Protein AF-A0A7V3W203-F1 (afdb_monomer_lite)

Sequence (61 aa):
MESLVDFFRKSMQKDGWSLVSSVRFNRILLNFNKPDRVCQILVWEKPLTTEVEIHVLPLKR

Foldseek 3Di:
DVVVVVVCVVVCVVVVWDFPDWDDDQKIWTWIDDPFKIKIWIWHDDPVDIDIDIDIGTDDD

pLDDT: mean 94.88, std 5.83, range [60.97, 98.31]

Radius of gyration: 12.01 Å; chai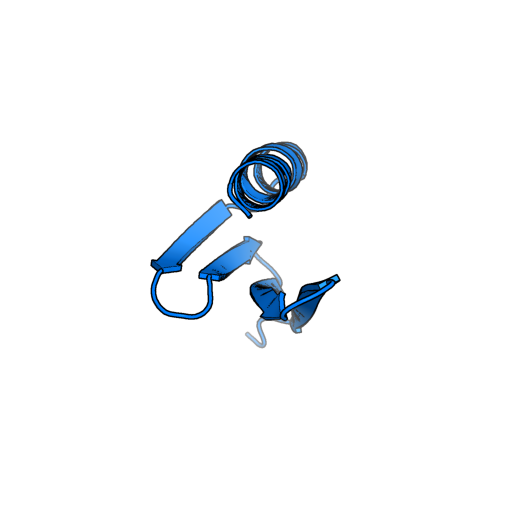ns: 1; bounding box: 33×16×32 Å

Secondary structure (DSSP, 8-state):
-HHHHHHHHHHHHHTTPEEEEEEESSSEEEEEE-SSEEEEEEEEE-SS-EEEEEEEEE---

Structure (mmCIF, N/CA/C/O backbone):
data_AF-A0A7V3W203-F1
#
_entry.id   AF-A0A7V3W203-F1
#
loop_
_atom_site.group_PDB
_atom_site.id
_atom_site.type_symbol
_atom_site.label_atom_id
_atom_site.label_alt_id
_atom_site.label_comp_id
_atom_site.label_asym_id
_atom_site.label_entity_id
_atom_site.label_seq_id
_atom_site.pdbx_PDB_ins_code
_atom_site.Cartn_x
_atom_site.Cartn_y
_atom_site.Cartn_z
_atom_site.occupancy
_atom_site.B_iso_or_equiv
_atom_site.auth_seq_id
_atom_site.auth_comp_id
_atom_site.auth_asym_id
_atom_site.auth_atom_id
_atom_site.pdbx_PDB_model_num
ATOM 1 N N . MET A 1 1 ? 10.256 -3.098 -7.504 1.00 83.88 1 MET A N 1
ATOM 2 C CA . MET A 1 1 ? 8.988 -3.327 -6.760 1.00 83.88 1 MET A CA 1
ATOM 3 C C . MET A 1 1 ? 9.109 -3.640 -5.263 1.00 83.88 1 MET A C 1
ATOM 5 O O . MET A 1 1 ? 8.379 -3.022 -4.498 1.00 83.88 1 MET A O 1
ATOM 9 N N . GLU A 1 2 ? 9.946 -4.591 -4.818 1.00 89.50 2 GLU A N 1
ATOM 10 C CA . GLU A 1 2 ? 9.902 -5.101 -3.423 1.00 89.50 2 GLU A CA 1
ATOM 11 C C . GLU A 1 2 ? 10.057 -4.034 -2.335 1.00 89.50 2 GLU A C 1
ATOM 13 O O . GLU A 1 2 ? 9.277 -3.999 -1.389 1.00 89.50 2 GLU A O 1
ATOM 18 N N . SER A 1 3 ? 11.005 -3.109 -2.499 1.00 93.06 3 SER A N 1
ATOM 19 C CA . SER A 1 3 ? 11.233 -2.032 -1.528 1.00 93.06 3 SER A CA 1
ATOM 20 C C . SER A 1 3 ? 10.003 -1.140 -1.320 1.00 93.06 3 SER A C 1
ATOM 22 O O . SER A 1 3 ? 9.761 -0.670 -0.210 1.00 93.06 3 SER A O 1
ATOM 24 N N . LEU A 1 4 ? 9.199 -0.935 -2.366 1.00 94.00 4 LEU A N 1
ATOM 25 C CA . LEU A 1 4 ? 7.978 -0.133 -2.317 1.00 94.00 4 LEU A CA 1
ATOM 26 C C . LEU A 1 4 ? 6.839 -0.880 -1.614 1.00 94.00 4 LEU A C 1
ATOM 28 O O . LEU A 1 4 ? 6.098 -0.299 -0.824 1.00 94.00 4 LEU A O 1
ATOM 32 N N . VAL A 1 5 ? 6.736 -2.188 -1.847 1.00 95.31 5 VAL A N 1
ATOM 33 C CA . VAL A 1 5 ? 5.801 -3.065 -1.127 1.00 95.31 5 VAL A CA 1
ATOM 34 C C . VAL A 1 5 ? 6.134 -3.098 0.361 1.00 95.31 5 VAL A C 1
ATOM 36 O O . VAL A 1 5 ? 5.240 -2.949 1.195 1.00 95.31 5 VAL A O 1
ATOM 39 N N . ASP A 1 6 ? 7.413 -3.243 0.700 1.00 96.44 6 ASP A N 1
ATOM 40 C CA . ASP A 1 6 ? 7.881 -3.238 2.084 1.00 96.44 6 ASP A CA 1
ATOM 41 C C . ASP A 1 6 ? 7.671 -1.884 2.759 1.00 96.44 6 ASP A C 1
ATOM 43 O O . ASP A 1 6 ? 7.281 -1.841 3.929 1.00 96.44 6 ASP A O 1
ATOM 47 N N . PHE A 1 7 ? 7.871 -0.783 2.027 1.00 97.19 7 PHE A N 1
ATOM 48 C CA . PHE A 1 7 ? 7.532 0.556 2.498 1.00 97.19 7 PHE A CA 1
ATOM 49 C C . PHE A 1 7 ? 6.055 0.635 2.893 1.00 97.19 7 PHE A C 1
ATOM 51 O O . PHE A 1 7 ? 5.751 1.008 4.025 1.00 97.19 7 PHE A O 1
ATOM 58 N N . PHE A 1 8 ? 5.135 0.220 2.016 1.00 97.56 8 PHE A N 1
ATOM 59 C CA . PHE A 1 8 ? 3.709 0.265 2.336 1.00 97.56 8 PHE A CA 1
ATOM 60 C C . PHE A 1 8 ? 3.344 -0.659 3.493 1.00 97.56 8 PHE A C 1
ATOM 62 O O . PHE A 1 8 ? 2.617 -0.238 4.385 1.00 97.56 8 PHE A O 1
ATOM 69 N N . ARG A 1 9 ? 3.880 -1.883 3.545 1.00 96.69 9 ARG A N 1
ATOM 70 C CA . ARG A 1 9 ? 3.625 -2.803 4.665 1.00 96.69 9 ARG A CA 1
ATOM 71 C C . ARG A 1 9 ? 4.023 -2.193 6.008 1.00 96.69 9 ARG A C 1
ATOM 73 O O . ARG A 1 9 ? 3.220 -2.220 6.936 1.00 96.69 9 ARG A O 1
ATOM 80 N N . LYS A 1 10 ? 5.223 -1.615 6.102 1.00 97.88 10 LYS A N 1
ATOM 81 C CA . LYS A 1 10 ? 5.742 -1.029 7.349 1.00 97.88 10 LYS A CA 1
ATOM 82 C C . LYS A 1 10 ? 5.012 0.259 7.727 1.00 97.88 10 LYS A C 1
ATOM 84 O O . LYS A 1 10 ? 4.576 0.398 8.867 1.00 97.88 10 LYS A O 1
ATOM 89 N N . SER A 1 11 ? 4.855 1.184 6.781 1.00 97.81 11 SER A N 1
ATOM 90 C CA . SER A 1 11 ? 4.241 2.493 7.035 1.00 97.81 11 SER A CA 1
ATOM 91 C C . SER A 1 11 ? 2.757 2.366 7.374 1.00 97.81 11 SER A C 1
ATOM 93 O O . SER A 1 11 ? 2.305 2.935 8.362 1.00 97.81 11 SER A O 1
ATOM 95 N N . MET A 1 12 ? 2.006 1.542 6.634 1.00 97.38 12 MET A N 1
ATOM 96 C CA . MET A 1 12 ? 0.577 1.335 6.893 1.00 97.38 12 MET A CA 1
ATOM 97 C C . MET A 1 12 ? 0.346 0.712 8.276 1.00 97.38 12 MET A C 1
ATOM 99 O O . MET A 1 12 ? -0.517 1.182 9.016 1.00 97.38 12 MET A O 1
ATOM 103 N N . GLN A 1 13 ? 1.146 -0.290 8.664 1.00 96.56 13 GLN A N 1
ATOM 104 C CA . GLN A 1 13 ? 1.068 -0.885 10.004 1.00 96.56 13 GLN A CA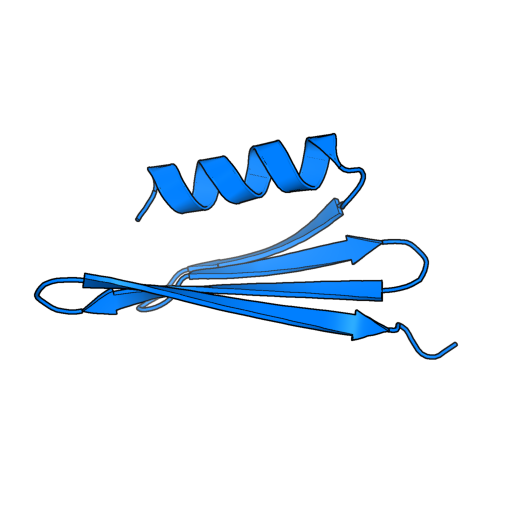 1
ATOM 105 C C . GLN A 1 13 ? 1.373 0.130 11.109 1.00 96.56 13 GLN A C 1
ATOM 107 O O . GLN A 1 13 ? 0.638 0.194 12.095 1.00 96.56 13 GLN A O 1
ATOM 112 N N . LYS A 1 14 ? 2.412 0.958 10.934 1.00 97.62 14 LYS A N 1
ATOM 113 C CA . LYS A 1 14 ? 2.758 2.031 11.879 1.00 97.62 14 LYS A CA 1
ATOM 114 C C . LYS A 1 14 ? 1.614 3.038 12.057 1.00 97.62 14 LYS A C 1
ATOM 116 O O . LYS A 1 14 ? 1.395 3.515 13.165 1.00 97.62 14 LYS A O 1
ATOM 121 N N . ASP A 1 15 ? 0.852 3.288 10.996 1.00 96.56 15 ASP A N 1
ATOM 122 C CA . ASP A 1 15 ? -0.293 4.203 10.992 1.00 96.56 15 ASP A CA 1
ATOM 123 C C . ASP A 1 15 ? -1.619 3.533 11.411 1.00 96.56 15 ASP A C 1
ATOM 125 O O . ASP A 1 15 ? -2.703 4.102 11.229 1.00 96.56 15 ASP A O 1
ATOM 129 N N . GLY A 1 16 ? -1.560 2.317 11.964 1.00 96.94 16 GLY A N 1
ATOM 130 C CA . GLY A 1 16 ? -2.711 1.601 12.517 1.00 96.94 16 GLY A CA 1
ATOM 131 C C . GLY A 1 16 ? -3.609 0.930 11.476 1.00 96.94 16 GLY A C 1
ATOM 132 O O . GLY A 1 16 ? -4.765 0.632 11.769 1.00 96.94 16 GLY A O 1
ATOM 133 N N . TRP A 1 17 ? -3.123 0.719 10.254 1.00 98.00 17 TRP A N 1
ATOM 134 C CA . TRP A 1 17 ? -3.797 -0.123 9.267 1.00 98.00 17 TRP A CA 1
ATOM 135 C C . TRP A 1 17 ? -3.377 -1.583 9.431 1.00 98.00 17 TRP A C 1
ATOM 137 O O . TRP A 1 17 ? -2.206 -1.880 9.657 1.00 98.00 17 TRP A O 1
ATOM 147 N N . SER A 1 18 ? -4.309 -2.513 9.243 1.00 97.81 18 SER A N 1
ATOM 148 C CA . SER A 1 18 ? -4.007 -3.948 9.241 1.00 97.81 18 SER A CA 1
ATOM 149 C C . SER A 1 18 ? -4.003 -4.495 7.819 1.00 97.81 18 SER A C 1
ATOM 151 O O . SER A 1 18 ? -4.877 -4.159 7.023 1.00 97.81 18 SER A O 1
ATOM 153 N N . LEU A 1 19 ? -3.003 -5.313 7.478 1.00 97.69 19 LEU A N 1
ATOM 154 C CA . LEU A 1 19 ? -2.939 -5.983 6.178 1.00 97.69 19 LEU A CA 1
ATOM 155 C C . LEU A 1 19 ? -3.962 -7.124 6.165 1.00 97.69 19 LEU A C 1
ATOM 157 O O . LEU A 1 19 ? -3.837 -8.074 6.931 1.00 97.69 19 LEU A O 1
ATOM 161 N N . VAL A 1 20 ? -4.952 -7.027 5.283 1.00 97.06 20 VAL A N 1
ATOM 162 C CA . VAL A 1 20 ? -6.006 -8.033 5.102 1.00 97.06 20 VAL A CA 1
ATOM 163 C C . VAL A 1 20 ? -5.556 -9.100 4.114 1.00 97.06 20 VAL A C 1
ATOM 165 O O . VAL A 1 20 ? -5.729 -10.291 4.356 1.00 97.06 20 VAL A O 1
ATOM 168 N N . SER A 1 21 ? -4.980 -8.686 2.985 1.00 96.56 21 SER A N 1
ATOM 169 C CA . SER A 1 21 ? -4.498 -9.618 1.967 1.00 96.56 21 SER A CA 1
ATOM 170 C C . SER A 1 21 ? -3.420 -9.006 1.080 1.00 96.56 21 SER A C 1
ATOM 172 O O . SER A 1 21 ? -3.304 -7.787 0.940 1.00 96.56 21 SER A O 1
ATOM 174 N N . SER A 1 22 ? -2.618 -9.879 0.472 1.00 96.44 22 SER A N 1
ATOM 175 C CA . SER A 1 22 ? -1.583 -9.524 -0.494 1.00 96.44 22 SER A CA 1
ATOM 176 C C . SER A 1 22 ? -1.622 -10.528 -1.641 1.00 96.44 22 SER A C 1
ATOM 178 O O . SER A 1 22 ? -1.503 -11.729 -1.412 1.00 96.44 22 SER A O 1
ATOM 180 N N . VAL A 1 23 ? -1.801 -10.037 -2.865 1.00 96.00 23 VAL A N 1
ATOM 181 C CA . VAL A 1 23 ? -1.822 -10.853 -4.085 1.00 96.00 23 VAL A CA 1
ATOM 182 C C . VAL A 1 23 ? -0.683 -10.396 -4.984 1.00 96.00 23 VAL A C 1
ATOM 184 O O . VAL A 1 23 ? -0.495 -9.196 -5.182 1.00 96.00 23 VAL A O 1
ATOM 187 N N . ARG A 1 24 ? 0.086 -11.348 -5.517 1.00 94.06 24 ARG A N 1
ATOM 188 C CA . ARG A 1 24 ? 1.272 -11.080 -6.332 1.00 94.06 24 ARG A CA 1
ATOM 189 C C . ARG A 1 24 ? 1.228 -11.888 -7.625 1.00 94.06 24 ARG A C 1
ATOM 191 O O . ARG A 1 24 ? 1.368 -13.104 -7.591 1.00 94.06 24 ARG A O 1
ATOM 198 N N . PHE A 1 25 ? 1.074 -11.180 -8.739 1.00 87.94 25 PHE A N 1
ATOM 19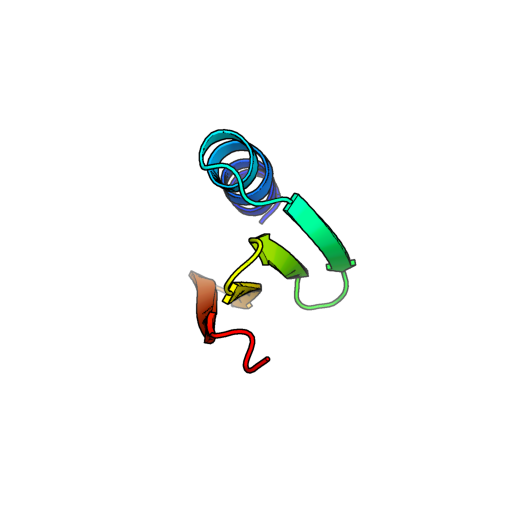9 C CA . PHE A 1 25 ? 1.229 -11.688 -10.107 1.00 87.94 25 PHE A CA 1
ATOM 200 C C . PHE A 1 25 ? 1.969 -10.621 -10.937 1.00 87.94 25 PHE A C 1
ATOM 202 O O . PHE A 1 25 ? 2.940 -10.049 -10.450 1.00 87.94 25 PHE A O 1
ATOM 209 N N . ASN A 1 26 ? 1.485 -10.277 -12.139 1.00 88.75 26 ASN A N 1
ATOM 210 C CA . ASN A 1 26 ? 1.997 -9.150 -12.940 1.00 88.75 26 ASN A CA 1
ATOM 211 C C . ASN A 1 26 ? 1.805 -7.783 -12.260 1.00 88.75 26 ASN A C 1
ATOM 213 O O . ASN A 1 26 ? 2.417 -6.794 -12.653 1.00 88.75 26 ASN A O 1
ATOM 217 N N . ARG A 1 27 ? 0.922 -7.722 -11.261 1.00 94.19 27 ARG A N 1
ATOM 218 C CA . ARG A 1 27 ? 0.725 -6.581 -10.371 1.00 94.19 27 ARG A CA 1
ATOM 219 C C . ARG A 1 27 ? 0.705 -7.084 -8.936 1.00 94.19 27 ARG A C 1
ATOM 221 O O . ARG A 1 27 ? 0.369 -8.246 -8.681 1.00 94.19 27 ARG A O 1
ATOM 228 N N . ILE A 1 28 ? 1.039 -6.203 -8.010 1.00 97.25 28 ILE A N 1
ATOM 229 C CA . ILE A 1 28 ? 0.998 -6.464 -6.578 1.00 97.25 28 ILE A CA 1
ATOM 230 C C . ILE A 1 28 ? -0.174 -5.685 -6.004 1.00 97.25 28 ILE A C 1
ATOM 232 O O . ILE A 1 28 ? -0.187 -4.461 -6.073 1.00 97.25 28 ILE A O 1
ATOM 236 N N . LEU A 1 29 ? -1.144 -6.394 -5.438 1.00 97.50 29 LEU A N 1
ATOM 237 C CA . LEU A 1 29 ? -2.272 -5.807 -4.724 1.00 97.50 29 LEU A CA 1
ATOM 238 C C . LEU A 1 29 ? -2.076 -6.013 -3.223 1.00 97.50 29 LEU A C 1
ATOM 240 O O . LEU A 1 29 ? -1.896 -7.145 -2.768 1.00 97.50 29 LEU A O 1
ATOM 244 N N . LEU A 1 30 ? -2.147 -4.932 -2.456 1.00 98.06 30 LEU A N 1
ATOM 245 C CA . LEU A 1 30 ? -2.175 -4.937 -0.998 1.00 98.06 30 LEU A CA 1
ATOM 246 C C . LEU A 1 30 ? -3.518 -4.373 -0.537 1.00 98.06 30 LEU A C 1
ATOM 248 O O . LEU A 1 30 ? -3.861 -3.244 -0.880 1.00 98.06 30 LEU A O 1
ATOM 252 N N . ASN A 1 31 ? -4.266 -5.141 0.249 1.00 98.06 31 ASN A N 1
ATOM 253 C CA . ASN A 1 31 ? -5.502 -4.675 0.867 1.00 98.06 31 ASN A CA 1
ATOM 254 C C . ASN A 1 31 ? -5.271 -4.460 2.357 1.00 98.06 31 ASN A C 1
ATOM 256 O O . ASN A 1 31 ? -4.822 -5.367 3.057 1.00 98.06 31 ASN A O 1
ATOM 260 N N . PHE A 1 32 ? -5.626 -3.278 2.837 1.00 98.31 32 PHE A N 1
ATOM 261 C CA . PHE A 1 32 ? -5.554 -2.888 4.232 1.00 98.31 32 PHE A CA 1
ATOM 262 C C . PHE A 1 32 ? -6.928 -2.469 4.748 1.00 98.31 32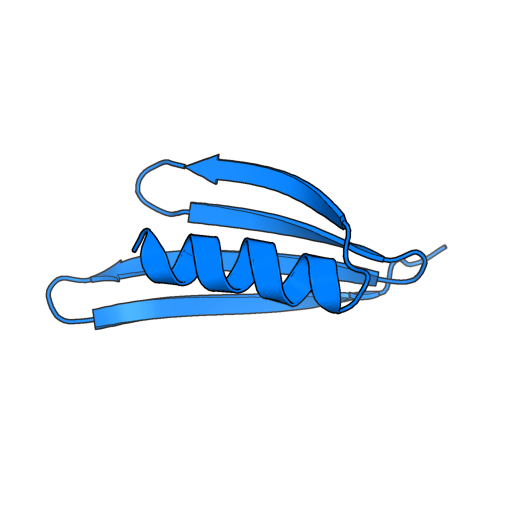 PHE A C 1
ATOM 264 O O . PHE A 1 32 ? -7.759 -1.958 3.995 1.00 98.31 32 PHE A O 1
ATOM 271 N N . ASN A 1 33 ? -7.155 -2.618 6.048 1.00 97.44 33 ASN A N 1
ATOM 272 C CA . ASN A 1 33 ? -8.342 -2.098 6.713 1.00 97.44 33 ASN A CA 1
ATOM 273 C C . ASN A 1 33 ? -8.007 -1.291 7.970 1.00 97.44 33 ASN A C 1
ATOM 275 O O . ASN A 1 33 ? -6.976 -1.459 8.624 1.00 97.44 33 ASN A O 1
ATOM 279 N N . LYS A 1 34 ? -8.946 -0.409 8.285 1.00 96.00 34 LYS A N 1
ATOM 280 C CA . LYS A 1 34 ? -9.172 0.243 9.568 1.00 96.00 34 LYS A CA 1
ATOM 281 C C . LYS A 1 34 ? -10.629 -0.011 9.974 1.00 96.00 34 LYS A C 1
ATOM 283 O O . LYS A 1 34 ? -11.415 -0.464 9.140 1.00 96.00 34 LYS A O 1
ATOM 288 N N . PRO A 1 35 ? -11.021 0.279 11.225 1.00 94.62 35 PRO A N 1
ATOM 289 C CA . PRO A 1 35 ? -12.399 0.072 11.673 1.00 94.62 35 PRO A CA 1
ATOM 290 C C . PRO A 1 35 ? -13.471 0.788 10.829 1.00 94.62 35 PRO A C 1
ATOM 292 O O . PRO A 1 35 ? -14.607 0.324 10.780 1.00 94.62 35 PRO A O 1
ATOM 295 N N . ASP A 1 36 ? -13.123 1.902 10.177 1.00 95.12 36 ASP A N 1
ATOM 296 C CA . ASP A 1 36 ? -14.037 2.801 9.459 1.00 95.12 36 ASP A CA 1
ATOM 297 C C . ASP A 1 36 ? -13.801 2.868 7.938 1.00 95.12 36 ASP A C 1
ATOM 299 O O . ASP A 1 36 ? -14.598 3.462 7.210 1.00 95.12 36 AS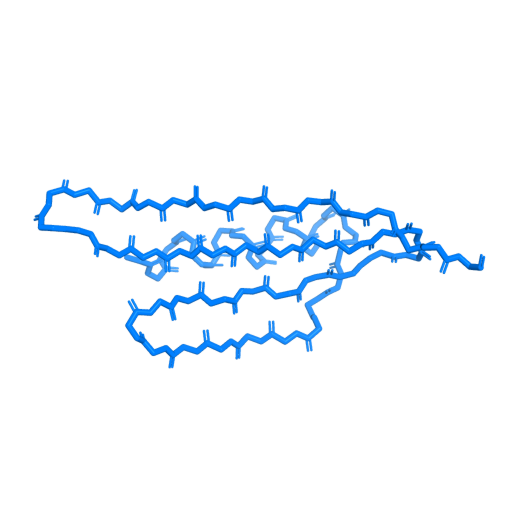P A O 1
ATOM 303 N N . ARG A 1 37 ? -12.708 2.288 7.429 1.00 96.25 37 ARG A N 1
ATOM 304 C CA . ARG A 1 37 ? -12.304 2.409 6.020 1.00 96.25 37 ARG A CA 1
ATOM 305 C C . ARG A 1 37 ? -11.389 1.275 5.568 1.00 96.25 37 ARG A C 1
ATOM 307 O O . ARG A 1 37 ? -10.701 0.652 6.373 1.00 96.25 37 ARG A O 1
ATOM 314 N N . VAL A 1 38 ? -11.328 1.055 4.262 1.00 97.25 38 VAL A N 1
ATOM 315 C CA . VAL A 1 38 ? -10.377 0.150 3.601 1.00 97.25 38 VAL A CA 1
ATOM 316 C C . VAL A 1 38 ? -9.439 0.933 2.699 1.00 97.25 38 VAL A C 1
ATOM 318 O O . VAL A 1 38 ? -9.770 2.025 2.238 1.00 97.25 38 VAL A O 1
ATOM 321 N N . CYS A 1 39 ? -8.261 0.371 2.456 1.00 98.06 39 CYS A N 1
ATOM 322 C CA . CYS A 1 39 ? -7.282 0.900 1.522 1.00 98.06 39 CYS A CA 1
ATOM 323 C C . CYS A 1 39 ? -6.794 -0.222 0.604 1.00 98.06 39 CYS A C 1
ATOM 325 O O . CYS A 1 39 ? -6.401 -1.287 1.077 1.00 98.06 39 CYS A O 1
ATOM 327 N N . GLN A 1 40 ? -6.817 0.015 -0.700 1.00 97.94 40 GLN A N 1
ATOM 328 C CA . GLN A 1 40 ? -6.261 -0.881 -1.705 1.00 97.94 40 GLN A CA 1
ATOM 329 C C . GLN A 1 40 ? -5.085 -0.179 -2.371 1.00 97.94 40 GLN A C 1
ATOM 331 O O . GLN A 1 40 ? -5.218 0.956 -2.822 1.00 97.94 40 GLN A O 1
ATOM 336 N N . ILE A 1 41 ? -3.942 -0.853 -2.420 1.00 98.12 41 ILE A N 1
ATOM 337 C CA . ILE A 1 41 ? -2.725 -0.349 -3.054 1.00 98.12 41 ILE A CA 1
ATOM 338 C C . ILE A 1 41 ? -2.340 -1.327 -4.152 1.00 98.12 41 ILE A C 1
ATOM 340 O O . ILE A 1 41 ? -2.064 -2.495 -3.870 1.00 98.12 41 ILE A O 1
ATOM 344 N N . LEU A 1 42 ? -2.322 -0.853 -5.392 1.00 97.56 42 LEU A N 1
ATOM 345 C CA . LEU A 1 42 ? -1.884 -1.613 -6.553 1.00 97.56 42 LEU A CA 1
ATOM 346 C C . LEU A 1 42 ? -0.537 -1.068 -7.027 1.00 97.56 42 LEU A C 1
ATOM 348 O O . LEU A 1 42 ? -0.394 0.129 -7.249 1.00 97.56 42 LEU A O 1
ATOM 352 N N . VAL A 1 43 ? 0.445 -1.948 -7.193 1.00 97.44 43 VAL A N 1
ATOM 353 C CA . VAL A 1 43 ? 1.789 -1.610 -7.674 1.00 97.44 43 VAL A CA 1
ATOM 354 C C . VAL A 1 43 ? 2.103 -2.460 -8.895 1.00 97.44 43 VAL A C 1
ATOM 356 O O . VAL A 1 43 ? 1.869 -3.671 -8.885 1.00 97.44 43 VAL A O 1
ATOM 359 N N . TRP A 1 44 ? 2.633 -1.851 -9.951 1.00 96.31 44 TRP A N 1
ATOM 360 C CA . TRP A 1 44 ? 3.086 -2.582 -11.132 1.00 96.31 44 TRP A CA 1
ATOM 361 C C . TRP A 1 44 ? 4.228 -1.863 -11.840 1.00 96.31 44 TRP A C 1
ATOM 363 O O . TRP A 1 44 ? 4.390 -0.649 -11.730 1.00 96.31 44 TRP A O 1
ATOM 373 N N . GLU A 1 45 ? 5.021 -2.627 -12.581 1.00 94.75 45 GLU A N 1
ATOM 374 C CA . GLU A 1 45 ? 6.121 -2.094 -13.380 1.00 94.75 45 GLU A CA 1
ATOM 375 C C . GLU A 1 45 ? 5.693 -1.919 -14.845 1.00 94.75 45 GLU A C 1
ATOM 377 O O . GLU A 1 45 ? 4.959 -2.725 -15.422 1.00 94.75 45 GLU A O 1
ATOM 382 N N . LYS A 1 46 ? 6.157 -0.824 -15.437 1.00 93.44 46 LYS A N 1
ATOM 383 C CA . LYS A 1 46 ? 6.227 -0.556 -16.874 1.00 93.44 46 LYS A CA 1
ATOM 384 C C . LYS A 1 46 ? 7.709 -0.577 -17.281 1.00 93.44 46 LYS A C 1
ATOM 386 O O . LYS A 1 46 ? 8.569 -0.501 -16.407 1.00 93.44 46 LYS A O 1
ATOM 391 N N . PRO A 1 47 ? 8.045 -0.598 -18.585 1.00 94.06 47 PRO A N 1
ATOM 392 C CA . PRO A 1 47 ? 9.440 -0.683 -19.029 1.00 94.06 47 PRO A CA 1
ATOM 393 C C . PRO A 1 47 ? 10.396 0.371 -18.444 1.00 94.06 47 PRO A C 1
ATOM 395 O O . PRO A 1 47 ? 11.585 0.099 -18.329 1.00 94.06 47 PRO A O 1
ATOM 398 N N . LEU A 1 48 ? 9.895 1.557 -18.075 1.00 95.31 48 LEU A N 1
ATOM 399 C CA . LEU A 1 48 ? 10.710 2.663 -17.552 1.00 95.31 48 LEU A CA 1
ATOM 400 C C . LEU A 1 48 ? 10.222 3.221 -16.208 1.00 95.31 48 LEU A C 1
ATOM 402 O O . LEU A 1 48 ? 10.887 4.076 -15.629 1.00 95.31 48 LEU A O 1
ATOM 406 N N . THR A 1 49 ? 9.059 2.790 -15.715 1.00 94.88 49 THR A N 1
ATOM 407 C CA . THR A 1 49 ? 8.437 3.369 -14.516 1.00 94.88 49 THR A CA 1
ATOM 408 C C . THR A 1 49 ? 7.850 2.290 -13.621 1.00 94.88 49 THR A C 1
ATOM 410 O O . THR A 1 49 ? 7.460 1.218 -14.074 1.00 94.88 49 THR A O 1
ATOM 413 N N . THR A 1 50 ? 7.771 2.575 -12.325 1.00 94.75 50 THR A N 1
ATOM 414 C CA . THR A 1 50 ? 6.902 1.840 -11.402 1.00 94.75 50 THR A CA 1
ATOM 415 C C . THR A 1 50 ? 5.703 2.721 -11.113 1.00 94.75 50 THR A C 1
ATOM 417 O O . THR A 1 50 ? 5.869 3.881 -10.746 1.00 94.75 50 THR A O 1
ATOM 420 N N . GLU A 1 51 ? 4.510 2.177 -11.282 1.00 96.25 51 GLU A N 1
ATOM 421 C CA . GLU A 1 51 ? 3.258 2.879 -11.033 1.00 96.25 51 GLU A CA 1
ATOM 422 C C . GLU A 1 51 ? 2.646 2.394 -9.721 1.00 96.25 51 GLU A C 1
ATOM 424 O O . GLU A 1 51 ? 2.770 1.219 -9.351 1.00 96.25 51 GLU A O 1
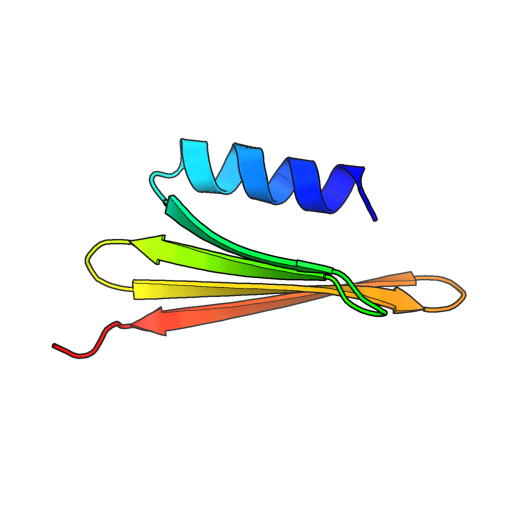ATOM 429 N N . VAL A 1 52 ? 1.966 3.309 -9.032 1.00 97.56 52 VAL A N 1
ATOM 430 C CA . VAL A 1 52 ? 1.211 3.020 -7.815 1.00 97.56 52 VAL A CA 1
ATOM 431 C C . VAL A 1 52 ? -0.162 3.658 -7.921 1.00 97.56 52 VAL A C 1
ATOM 433 O O . VAL A 1 52 ? -0.285 4.845 -8.207 1.00 97.56 52 VAL A O 1
ATOM 436 N N . GLU A 1 53 ? -1.186 2.876 -7.617 1.00 97.81 53 GLU A N 1
ATOM 437 C CA . GLU A 1 53 ? -2.566 3.327 -7.495 1.00 97.81 53 GLU A CA 1
ATOM 438 C C . GLU A 1 53 ? -3.049 3.050 -6.072 1.00 97.81 53 GLU A C 1
ATOM 440 O O . GLU A 1 53 ? -2.828 1.962 -5.533 1.00 97.81 53 GLU A O 1
ATOM 445 N N . ILE A 1 54 ? -3.665 4.053 -5.444 1.00 97.88 54 ILE A N 1
ATOM 446 C CA . ILE A 1 54 ? -4.104 3.995 -4.047 1.00 97.88 54 ILE A CA 1
ATOM 447 C C . ILE A 1 54 ? -5.572 4.396 -3.979 1.00 97.88 54 ILE A C 1
ATOM 449 O O . ILE A 1 54 ? -5.933 5.522 -4.319 1.00 97.88 54 ILE A O 1
ATOM 453 N N . HIS A 1 55 ? -6.405 3.495 -3.469 1.00 97.75 55 HIS A N 1
ATOM 454 C CA . HIS A 1 55 ? -7.823 3.737 -3.238 1.00 97.75 55 HIS A CA 1
ATOM 455 C C . HIS A 1 55 ? -8.152 3.613 -1.763 1.00 97.75 55 HIS A C 1
ATOM 457 O O . HIS A 1 55 ? -7.935 2.563 -1.167 1.00 97.75 55 HIS A O 1
ATOM 463 N N . VAL A 1 56 ? -8.733 4.665 -1.186 1.00 97.06 56 VAL A N 1
ATOM 464 C CA . VAL A 1 56 ? -9.250 4.652 0.184 1.00 97.06 56 VAL A CA 1
ATOM 465 C C . VAL A 1 56 ? -10.760 4.813 0.128 1.00 97.06 56 VAL A C 1
ATOM 467 O O . VAL A 1 56 ? -11.263 5.782 -0.435 1.00 97.06 56 VAL A O 1
ATOM 470 N N . LEU A 1 57 ? -11.481 3.863 0.714 1.00 96.19 57 LEU A N 1
ATOM 471 C CA . LEU A 1 57 ? -12.940 3.812 0.673 1.00 96.19 57 LEU A CA 1
ATOM 472 C C . LEU A 1 57 ? -13.494 3.687 2.094 1.00 96.19 57 LEU A C 1
ATOM 474 O O . LEU A 1 57 ? -12.950 2.916 2.887 1.00 96.19 57 LEU A O 1
ATOM 478 N N . PRO A 1 58 ? -14.574 4.404 2.443 1.00 95.81 58 PRO A N 1
ATOM 479 C CA . PRO A 1 58 ? -15.240 4.204 3.720 1.00 95.81 58 PRO A CA 1
ATOM 480 C C . PRO A 1 58 ? -15.873 2.809 3.770 1.00 95.81 58 PRO A C 1
ATOM 482 O O . PRO A 1 58 ? -16.460 2.342 2.791 1.00 95.81 58 PRO A O 1
ATOM 485 N N . LEU A 1 59 ? -15.799 2.158 4.927 1.00 87.75 59 LEU A N 1
ATOM 486 C CA . LEU A 1 59 ? -16.609 0.980 5.205 1.00 87.75 59 LEU A CA 1
ATOM 487 C C . LEU A 1 59 ? -18.004 1.482 5.565 1.00 87.75 59 LEU A C 1
ATOM 489 O O . LEU A 1 59 ? -18.227 1.963 6.675 1.00 87.75 59 LEU A O 1
ATOM 493 N N . LYS A 1 60 ? -18.941 1.420 4.612 1.00 75.38 60 LYS A N 1
ATOM 494 C CA . LYS A 1 60 ? -20.356 1.622 4.939 1.00 75.38 60 LYS A CA 1
ATOM 495 C C . LYS A 1 60 ? -20.760 0.524 5.927 1.00 75.38 60 LYS A C 1
ATOM 497 O O . LYS A 1 60 ? -20.673 -0.655 5.587 1.00 75.38 60 LYS A O 1
ATOM 502 N N . ARG A 1 61 ? -21.121 0.930 7.144 1.00 60.97 61 ARG A N 1
ATOM 503 C CA . ARG A 1 61 ? -21.863 0.096 8.091 1.00 60.97 61 ARG A CA 1
ATOM 504 C C . ARG A 1 61 ? -23.345 0.156 7.767 1.00 60.97 61 ARG A C 1
ATOM 506 O O . ARG A 1 61 ? -23.789 1.242 7.330 1.00 60.97 61 ARG A O 1
#